Protein AF-A0A5K0V9V8-F1 (afdb_monomer_lite)

Structure (mmCIF, N/CA/C/O backbone):
data_AF-A0A5K0V9V8-F1
#
_entry.id   AF-A0A5K0V9V8-F1
#
loop_
_atom_site.group_PDB
_atom_site.id
_atom_site.type_symbol
_atom_site.label_atom_id
_atom_site.label_alt_id
_atom_site.label_comp_id
_atom_site.label_asym_id
_atom_site.label_entity_id
_atom_site.label_seq_id
_atom_site.pdbx_PDB_ins_code
_atom_site.Cartn_x
_atom_site.Cartn_y
_atom_site.Cartn_z
_atom_site.occupancy
_atom_site.B_iso_or_equiv
_atom_site.auth_seq_id
_atom_site.auth_comp_id
_atom_site.auth_asym_id
_atom_site.auth_atom_id
_atom_site.pdbx_PDB_model_num
ATOM 1 N N . CYS A 1 1 ? -7.429 -8.303 10.689 1.00 82.69 1 CYS A N 1
ATOM 2 C CA . CYS A 1 1 ? -6.438 -7.214 10.606 1.00 82.69 1 CYS A CA 1
ATOM 3 C C . CYS A 1 1 ? -6.188 -6.971 9.125 1.00 82.69 1 CYS A C 1
ATOM 5 O O . CYS A 1 1 ? -5.542 -7.822 8.516 1.00 82.69 1 CYS A O 1
ATOM 7 N N . PRO A 1 2 ? -6.795 -5.937 8.520 1.00 93.62 2 PRO A N 1
ATOM 8 C CA . PRO A 1 2 ? -6.539 -5.619 7.118 1.00 93.62 2 PRO A CA 1
ATOM 9 C C . PRO A 1 2 ? -5.043 -5.300 6.913 1.00 93.62 2 PRO A C 1
ATOM 11 O O . PRO A 1 2 ? -4.322 -5.090 7.889 1.00 93.62 2 PRO A O 1
ATOM 14 N N . THR A 1 3 ? -4.528 -5.333 5.681 1.00 95.38 3 THR A N 1
ATOM 15 C CA . THR A 1 3 ? -3.119 -5.005 5.367 1.00 95.38 3 THR A CA 1
ATOM 16 C C . THR A 1 3 ? -3.025 -4.079 4.158 1.00 95.38 3 THR A C 1
ATOM 18 O O . THR A 1 3 ? -3.530 -4.397 3.090 1.00 95.38 3 THR A O 1
ATOM 21 N N . THR A 1 4 ? -2.341 -2.943 4.305 1.00 96.50 4 THR A N 1
ATOM 22 C CA . THR A 1 4 ? -1.981 -2.055 3.186 1.00 96.50 4 THR A CA 1
ATOM 23 C C . THR A 1 4 ? -0.570 -2.379 2.714 1.00 96.50 4 THR A C 1
ATOM 25 O O . THR A 1 4 ? 0.333 -2.499 3.541 1.00 96.50 4 THR A O 1
ATOM 28 N N . ILE A 1 5 ? -0.362 -2.480 1.398 1.00 97.88 5 ILE A N 1
ATOM 29 C CA . ILE A 1 5 ? 0.952 -2.757 0.802 1.00 97.88 5 ILE A CA 1
ATOM 30 C C . ILE A 1 5 ? 1.328 -1.631 -0.168 1.00 97.88 5 ILE A C 1
ATOM 32 O O . ILE A 1 5 ? 0.547 -1.253 -1.043 1.00 97.88 5 ILE A O 1
ATOM 36 N N . VAL A 1 6 ? 2.552 -1.119 -0.008 1.00 98.31 6 VAL A N 1
ATOM 37 C CA . VAL A 1 6 ? 3.201 -0.169 -0.922 1.00 98.31 6 VAL A CA 1
ATOM 38 C C . VAL A 1 6 ? 4.312 -0.923 -1.661 1.00 98.31 6 VAL A C 1
ATOM 40 O O . VAL A 1 6 ? 5.427 -1.000 -1.139 1.00 98.31 6 VAL A O 1
ATOM 43 N N . PRO A 1 7 ? 4.035 -1.568 -2.812 1.00 98.12 7 PRO A N 1
ATOM 44 C CA . PRO A 1 7 ? 5.033 -2.396 -3.474 1.00 98.12 7 PRO A CA 1
ATOM 45 C C . PRO A 1 7 ? 6.161 -1.546 -4.073 1.00 98.12 7 PRO A C 1
ATOM 47 O O . PRO A 1 7 ? 5.925 -0.526 -4.728 1.00 98.12 7 PRO A O 1
ATOM 50 N N . PHE A 1 8 ? 7.397 -2.001 -3.859 1.00 97.19 8 PHE A N 1
ATOM 51 C CA . PHE A 1 8 ? 8.622 -1.422 -4.408 1.00 97.19 8 PHE A CA 1
ATOM 52 C C . PHE A 1 8 ? 9.213 -2.324 -5.501 1.00 97.19 8 PHE A C 1
ATOM 54 O O . PHE A 1 8 ? 9.382 -1.885 -6.639 1.00 97.19 8 PHE A O 1
ATOM 61 N N . PHE A 1 9 ? 9.469 -3.601 -5.197 1.00 96.62 9 PHE A N 1
ATOM 62 C CA . PHE A 1 9 ? 10.061 -4.558 -6.142 1.00 96.62 9 PHE A CA 1
ATOM 63 C C . PHE A 1 9 ? 9.674 -6.010 -5.834 1.00 96.62 9 PHE A C 1
ATOM 65 O O . PHE A 1 9 ? 9.177 -6.322 -4.753 1.00 96.62 9 PH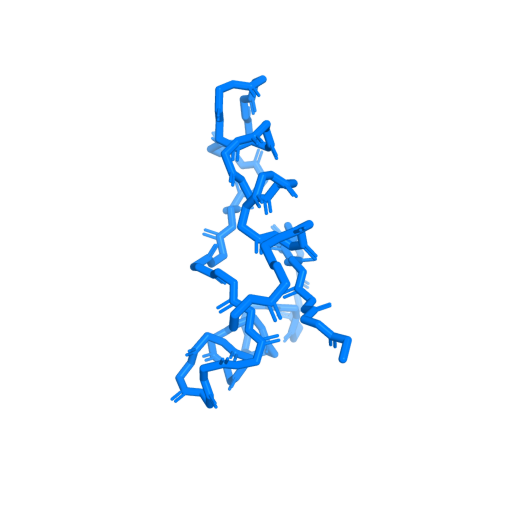E A O 1
ATOM 72 N N . GLY A 1 10 ? 9.963 -6.902 -6.786 1.00 97.25 10 GLY A N 1
ATOM 73 C CA . GLY A 1 10 ? 9.840 -8.345 -6.602 1.00 97.25 10 GLY A CA 1
ATOM 74 C C . GLY A 1 10 ? 8.392 -8.818 -6.500 1.00 97.25 10 GLY A C 1
ATOM 75 O O . GLY A 1 10 ? 7.509 -8.333 -7.207 1.00 97.25 10 GLY A O 1
ATOM 76 N N . ASP A 1 11 ? 8.157 -9.778 -5.612 1.00 98.12 11 ASP A N 1
ATOM 77 C CA . ASP A 1 11 ? 6.857 -10.418 -5.401 1.00 98.12 11 ASP A CA 1
ATOM 78 C C . ASP A 1 11 ? 5.853 -9.542 -4.637 1.00 98.12 11 ASP A C 1
ATOM 80 O O . ASP A 1 11 ? 4.684 -9.904 -4.518 1.00 98.12 11 ASP A O 1
ATOM 84 N N . GLN A 1 12 ? 6.268 -8.362 -4.169 1.00 98.00 12 GLN A N 1
ATOM 85 C CA . GLN A 1 12 ? 5.397 -7.437 -3.447 1.00 98.00 12 GLN A CA 1
ATOM 86 C C . GLN A 1 12 ? 4.159 -7.048 -4.264 1.00 98.00 12 GLN A C 1
ATOM 88 O O . GLN A 1 12 ? 3.082 -6.936 -3.689 1.00 98.00 12 GLN A O 1
ATOM 93 N N . TYR A 1 13 ? 4.282 -6.888 -5.588 1.00 97.62 13 TYR A N 1
ATOM 94 C CA . TYR A 1 13 ? 3.139 -6.598 -6.466 1.00 97.62 13 TYR A CA 1
ATOM 95 C C . TYR A 1 13 ? 2.128 -7.749 -6.471 1.00 97.62 13 TYR A C 1
ATOM 97 O O . TYR A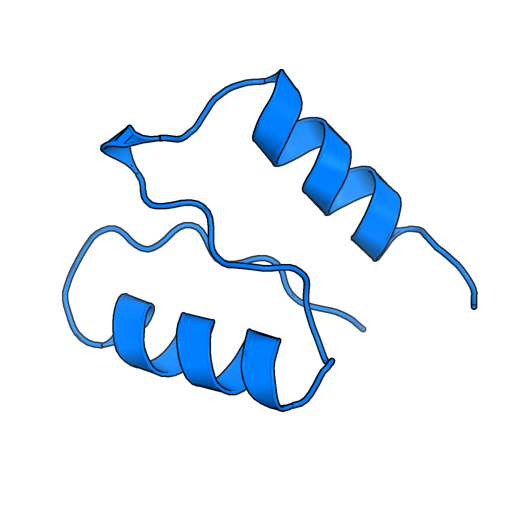 1 13 ? 0.941 -7.532 -6.249 1.00 97.62 13 TYR A O 1
ATOM 105 N N . PHE A 1 14 ? 2.614 -8.985 -6.622 1.00 97.75 14 PHE A N 1
ATOM 106 C CA . PHE A 1 14 ? 1.775 -10.181 -6.586 1.00 97.75 14 PHE A CA 1
ATOM 107 C C . PHE A 1 14 ? 1.032 -10.309 -5.251 1.00 97.75 14 PHE A C 1
ATOM 109 O O . PHE A 1 14 ? -0.172 -10.569 -5.229 1.00 97.75 14 PHE A O 1
ATOM 116 N N . TRP A 1 15 ? 1.730 -10.117 -4.130 1.00 97.25 15 TRP A N 1
ATOM 117 C CA . TRP A 1 15 ? 1.104 -10.215 -2.813 1.00 97.25 15 TRP A CA 1
ATOM 118 C C . TRP A 1 15 ? 0.117 -9.083 -2.544 1.00 97.25 15 TRP A C 1
ATOM 120 O O . TRP A 1 15 ? -0.909 -9.322 -1.907 1.00 97.25 15 TRP A O 1
ATOM 130 N N . ALA A 1 16 ? 0.382 -7.881 -3.054 1.00 97.56 16 ALA A N 1
ATOM 131 C CA . ALA A 1 16 ? -0.541 -6.767 -2.920 1.00 97.56 16 ALA A CA 1
ATOM 132 C C . ALA A 1 16 ? -1.847 -7.000 -3.692 1.00 97.56 16 ALA A C 1
ATOM 134 O O . ALA A 1 16 ? -2.924 -6.795 -3.127 1.00 97.56 16 ALA A O 1
ATOM 135 N N . ASP A 1 17 ? -1.761 -7.532 -4.914 1.00 97.25 17 ASP A N 1
ATOM 136 C CA . ASP A 1 17 ? -2.937 -7.943 -5.687 1.00 97.25 17 ASP A CA 1
ATOM 137 C C . ASP A 1 17 ? -3.727 -9.032 -4.949 1.00 97.25 17 ASP A C 1
ATOM 139 O O . ASP A 1 17 ? -4.939 -8.915 -4.777 1.00 97.25 17 ASP A O 1
ATOM 143 N N . ARG A 1 18 ? -3.048 -10.061 -4.421 1.00 97.81 18 ARG A N 1
ATOM 144 C CA . ARG A 1 18 ? -3.699 -11.139 -3.653 1.00 97.81 18 ARG A CA 1
ATOM 145 C C . ARG A 1 18 ? -4.419 -10.629 -2.403 1.00 97.81 18 ARG A C 1
ATOM 147 O O . ARG A 1 18 ? -5.508 -11.113 -2.099 1.00 97.81 18 ARG A O 1
ATOM 154 N N . VAL A 1 19 ? -3.825 -9.686 -1.673 1.00 96.44 19 VAL A N 1
ATOM 155 C CA . VAL A 1 19 ? -4.435 -9.068 -0.483 1.00 96.44 19 VAL A CA 1
ATOM 156 C C . VAL A 1 19 ? -5.692 -8.287 -0.860 1.00 96.44 19 VAL A C 1
ATOM 158 O O . VAL A 1 19 ? -6.735 -8.469 -0.225 1.00 96.44 19 VAL A O 1
ATOM 161 N N . HIS A 1 20 ? -5.615 -7.477 -1.916 1.00 96.38 20 HIS A N 1
ATOM 162 C CA . HIS A 1 20 ? -6.746 -6.685 -2.385 1.00 96.38 20 HIS A CA 1
ATOM 163 C C . HIS A 1 2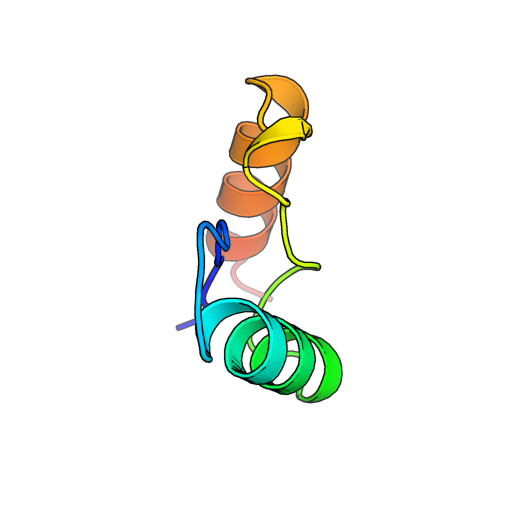0 ? -7.891 -7.564 -2.914 1.00 96.38 20 HIS A C 1
ATOM 165 O O . HIS A 1 20 ? -9.034 -7.407 -2.489 1.00 96.38 20 HIS A O 1
ATOM 171 N N . GLU A 1 21 ? -7.591 -8.549 -3.765 1.00 97.38 21 GLU A N 1
ATOM 172 C CA . GLU A 1 21 ? -8.578 -9.487 -4.326 1.00 97.38 21 GLU A CA 1
ATOM 173 C C . GLU A 1 21 ? -9.317 -10.296 -3.252 1.00 97.38 21 GLU A C 1
ATOM 175 O O . GLU A 1 21 ? -10.479 -10.665 -3.426 1.00 97.38 21 GLU A O 1
ATOM 180 N N . LYS A 1 22 ? -8.647 -10.600 -2.135 1.00 95.81 22 LYS A N 1
ATOM 181 C CA . LYS A 1 22 ? -9.248 -11.310 -1.000 1.00 95.81 22 LYS A CA 1
ATOM 182 C C . LYS A 1 22 ? -10.066 -10.399 -0.083 1.00 95.81 22 LYS A C 1
ATOM 184 O O . LYS A 1 22 ? -10.648 -10.907 0.872 1.00 95.81 22 LYS A O 1
ATOM 189 N N . GLY A 1 23 ? -10.102 -9.091 -0.344 1.00 92.81 23 GLY A N 1
ATOM 190 C CA . GLY A 1 23 ? -10.798 -8.113 0.493 1.00 92.81 23 GLY A CA 1
ATOM 191 C C . GLY A 1 23 ? -10.168 -7.932 1.875 1.00 92.81 23 GLY A C 1
ATOM 192 O O . GLY A 1 23 ? -10.806 -7.397 2.772 1.00 92.81 23 GLY A O 1
ATOM 193 N N . VAL A 1 24 ? -8.921 -8.378 2.071 1.00 93.56 24 VAL A N 1
ATOM 194 C CA . VAL A 1 24 ? -8.211 -8.279 3.360 1.00 93.56 24 VAL A CA 1
ATOM 195 C C . VAL A 1 24 ? -7.279 -7.065 3.412 1.00 93.56 24 VAL A C 1
ATOM 197 O O . VAL A 1 24 ? -6.380 -6.993 4.248 1.00 93.56 24 VAL A O 1
ATOM 200 N N . GLY A 1 25 ? -7.485 -6.100 2.518 1.00 95.06 25 GLY A N 1
ATOM 201 C CA . GLY A 1 25 ? -6.741 -4.852 2.441 1.00 95.06 25 GLY A CA 1
ATOM 202 C C . GLY A 1 25 ? -7.261 -3.936 1.329 1.00 95.06 25 GLY A C 1
ATOM 203 O O . GLY A 1 25 ? -7.975 -4.397 0.430 1.00 95.06 25 GLY A O 1
ATOM 204 N N . PRO A 1 26 ? -6.913 -2.640 1.372 1.00 96.12 26 PRO A N 1
ATOM 205 C CA . PRO A 1 26 ? -7.236 -1.714 0.296 1.00 96.12 26 PRO A CA 1
ATOM 206 C C . PRO A 1 26 ? -6.404 -2.026 -0.958 1.00 96.12 26 PRO A C 1
ATOM 208 O O . PRO A 1 26 ? -5.493 -2.855 -0.935 1.00 96.12 26 PRO A O 1
ATOM 211 N N . ALA A 1 27 ? -6.707 -1.341 -2.062 1.00 96.62 27 ALA A N 1
ATOM 212 C CA . ALA A 1 27 ? -5.904 -1.440 -3.277 1.00 96.62 27 ALA A CA 1
ATOM 213 C C . ALA A 1 27 ? -4.429 -1.060 -3.007 1.00 96.62 27 ALA A C 1
ATOM 215 O O . ALA A 1 27 ? -4.172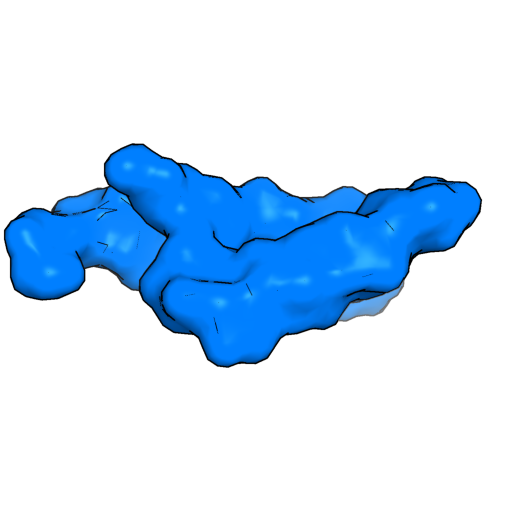 -0.158 -2.198 1.00 96.62 27 ALA A O 1
ATOM 216 N N . PRO A 1 28 ? -3.459 -1.713 -3.678 1.00 97.56 28 PRO A N 1
ATOM 217 C CA . PRO A 1 28 ? -2.047 -1.370 -3.547 1.00 97.56 28 PRO A CA 1
ATOM 218 C C . PRO A 1 28 ? -1.768 0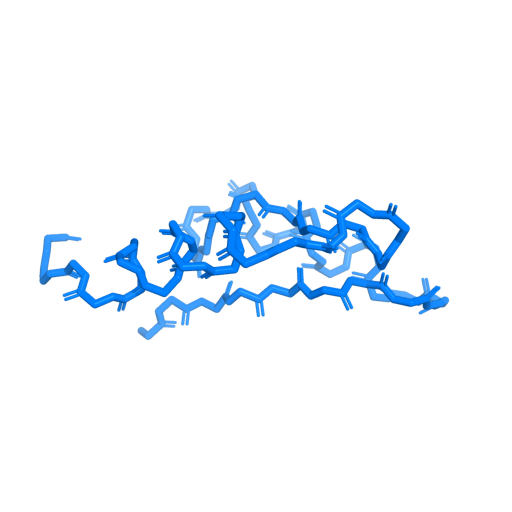.090 -3.896 1.00 97.56 28 PRO A C 1
ATOM 220 O O . PRO A 1 28 ? -2.402 0.667 -4.780 1.00 97.56 28 PRO A O 1
ATOM 223 N N . ILE A 1 29 ? -0.752 0.662 -3.250 1.00 98.38 29 ILE A N 1
ATOM 224 C CA . ILE A 1 29 ? -0.224 1.985 -3.601 1.00 98.38 29 ILE A CA 1
ATOM 225 C C . ILE A 1 29 ? 1.182 1.785 -4.167 1.00 98.38 29 ILE A C 1
ATOM 227 O O . ILE A 1 29 ? 2.121 1.671 -3.381 1.00 98.38 29 ILE A O 1
ATOM 231 N N . PRO A 1 30 ? 1.373 1.716 -5.496 1.00 97.62 30 PRO A N 1
ATOM 232 C CA . PRO A 1 30 ? 2.713 1.622 -6.062 1.00 97.62 30 PRO A CA 1
ATOM 233 C C . PRO A 1 30 ? 3.621 2.736 -5.531 1.00 97.62 30 PRO A C 1
ATOM 235 O O . PRO A 1 30 ? 3.166 3.861 -5.323 1.00 97.62 30 PRO A O 1
ATOM 238 N N . ILE A 1 31 ? 4.908 2.452 -5.314 1.00 97.81 31 ILE A N 1
ATOM 239 C CA . ILE A 1 31 ? 5.834 3.419 -4.695 1.00 97.81 31 ILE A CA 1
ATOM 240 C C . ILE A 1 31 ? 5.857 4.790 -5.397 1.00 97.81 31 ILE A C 1
ATOM 242 O O . ILE A 1 31 ? 5.936 5.824 -4.742 1.00 97.81 31 ILE A O 1
ATOM 246 N N . PHE A 1 32 ? 5.747 4.806 -6.726 1.00 97.56 32 PHE A N 1
ATOM 247 C CA . PHE A 1 32 ? 5.768 6.012 -7.562 1.00 97.56 32 PHE A CA 1
ATOM 248 C C . PHE A 1 32 ? 4.447 6.794 -7.519 1.00 97.56 32 PHE A C 1
ATOM 250 O O . PHE A 1 32 ? 4.355 7.908 -8.026 1.00 97.56 32 PHE A O 1
ATOM 257 N N . GLU A 1 33 ? 3.432 6.210 -6.895 1.00 97.94 33 GLU A N 1
ATOM 258 C CA . GLU A 1 33 ? 2.104 6.766 -6.679 1.00 97.94 33 GLU A CA 1
ATOM 259 C C . GLU A 1 33 ? 1.860 7.142 -5.209 1.00 97.94 33 GLU A C 1
ATOM 261 O O . GLU A 1 33 ? 0.800 7.690 -4.881 1.00 97.94 33 GLU A O 1
ATOM 266 N N . LEU A 1 34 ? 2.824 6.861 -4.322 1.00 98.31 34 LEU A N 1
ATOM 267 C CA . LEU A 1 34 ? 2.716 7.136 -2.897 1.00 98.31 34 LEU A CA 1
ATOM 268 C C . LEU A 1 34 ? 2.588 8.641 -2.645 1.00 98.31 34 LEU A C 1
ATOM 270 O O . LEU A 1 34 ? 3.424 9.448 -3.038 1.00 98.31 34 LEU A O 1
ATOM 274 N N . SER A 1 35 ? 1.525 9.001 -1.939 1.00 98.56 35 SER A N 1
ATOM 275 C CA . SER A 1 35 ? 1.199 10.369 -1.543 1.00 98.56 35 SER A CA 1
ATOM 276 C C . SER A 1 35 ? 0.529 10.356 -0.175 1.00 98.56 35 SER A C 1
ATOM 278 O O . SER A 1 35 ? 0.033 9.315 0.278 1.00 98.56 35 SER A O 1
ATOM 280 N N . VAL A 1 36 ? 0.508 11.516 0.485 1.00 98.56 36 VAL A N 1
ATOM 281 C CA . VAL A 1 36 ? -0.129 11.679 1.798 1.00 98.56 36 VAL A CA 1
ATOM 282 C C . VAL A 1 36 ? -1.604 11.300 1.713 1.00 98.56 36 VAL A C 1
ATOM 284 O O . VAL A 1 36 ? -2.104 10.585 2.577 1.00 98.56 36 VAL A O 1
ATOM 287 N N . GLU A 1 37 ? -2.288 11.707 0.650 1.00 98.56 37 GLU A N 1
ATOM 288 C CA . GLU A 1 37 ? -3.713 11.478 0.426 1.00 98.56 37 GLU A CA 1
ATOM 289 C C . GLU A 1 37 ? -4.028 9.982 0.307 1.00 98.56 37 GLU A C 1
ATOM 291 O O . GLU A 1 37 ? -4.961 9.480 0.945 1.00 98.56 37 GLU A O 1
ATOM 296 N N . ARG A 1 38 ? -3.224 9.249 -0.472 1.00 98.19 38 ARG A N 1
ATOM 297 C CA . ARG A 1 38 ? -3.419 7.810 -0.702 1.00 98.19 38 ARG A CA 1
ATOM 298 C C . ARG A 1 38 ? -3.092 6.993 0.537 1.00 98.19 38 ARG A C 1
ATOM 300 O O . ARG A 1 38 ? -3.900 6.155 0.932 1.00 98.19 38 ARG A O 1
ATOM 307 N N . LEU A 1 39 ? -1.965 7.280 1.192 1.00 98.25 39 LEU A N 1
ATOM 308 C CA . LEU A 1 39 ? -1.594 6.592 2.428 1.00 98.25 39 LEU A CA 1
ATOM 309 C C . LEU A 1 39 ? -2.612 6.867 3.542 1.00 98.25 39 LEU A C 1
ATOM 311 O O . LEU A 1 39 ? -3.034 5.942 4.231 1.00 98.25 39 LEU A O 1
ATOM 315 N N . SER A 1 40 ? -3.064 8.115 3.683 1.00 98.12 40 SER A N 1
ATOM 316 C CA . SER A 1 40 ? -4.072 8.481 4.686 1.00 98.12 40 SER A CA 1
ATOM 317 C C . SER A 1 40 ? -5.407 7.778 4.441 1.00 98.12 40 SER A C 1
ATOM 319 O O . SER A 1 40 ? -6.058 7.349 5.391 1.00 98.12 40 SER A O 1
ATOM 321 N N . SER A 1 41 ? -5.819 7.641 3.179 1.00 97.00 41 SER A N 1
ATOM 322 C CA . SER A 1 41 ? -7.049 6.924 2.819 1.00 97.00 41 SER A CA 1
ATOM 323 C C . SER A 1 41 ? -6.947 5.431 3.131 1.00 97.00 41 SER A C 1
ATOM 325 O O . SER A 1 41 ? -7.875 4.862 3.700 1.00 97.00 41 SER A O 1
ATOM 327 N N . ALA A 1 42 ? -5.798 4.816 2.838 1.00 96.75 42 ALA A N 1
ATOM 328 C CA . ALA A 1 42 ? -5.539 3.427 3.196 1.00 96.75 42 ALA A CA 1
ATOM 329 C C . ALA A 1 42 ? -5.534 3.221 4.720 1.00 96.75 42 ALA A C 1
ATOM 331 O O . ALA A 1 42 ? -6.167 2.294 5.207 1.00 96.75 42 ALA A O 1
ATOM 332 N N . ILE A 1 43 ? -4.919 4.121 5.497 1.00 96.56 43 ILE A N 1
ATOM 333 C CA . ILE A 1 43 ? -4.973 4.066 6.968 1.00 96.56 43 ILE A CA 1
ATOM 334 C C . ILE A 1 43 ? -6.416 4.164 7.475 1.00 96.56 43 ILE A C 1
ATOM 336 O O . ILE A 1 43 ? -6.793 3.400 8.356 1.00 96.56 43 ILE A O 1
A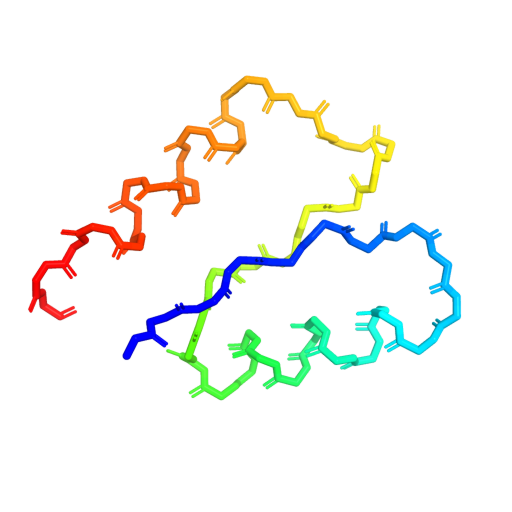TOM 340 N N . LYS A 1 44 ? -7.239 5.062 6.919 1.00 95.88 44 LYS A N 1
ATOM 341 C CA . LYS A 1 44 ? -8.656 5.169 7.303 1.00 95.88 44 LYS A CA 1
ATOM 342 C C . LYS A 1 44 ? -9.419 3.872 7.045 1.00 95.88 44 LYS A C 1
ATOM 344 O O . LYS A 1 44 ? -10.113 3.425 7.944 1.00 95.88 44 LYS A O 1
ATOM 349 N N . PHE A 1 45 ? -9.231 3.252 5.877 1.00 93.88 45 PHE A N 1
ATOM 350 C CA . PHE A 1 45 ? -9.793 1.930 5.575 1.00 93.88 45 PHE A CA 1
ATOM 351 C C . PHE A 1 45 ? -9.364 0.884 6.612 1.00 93.88 45 PHE A C 1
ATOM 353 O O . PHE A 1 45 ? -10.156 0.081 7.075 1.00 93.88 45 PHE A O 1
ATOM 360 N N . MET A 1 46 ? -8.093 0.901 7.005 1.00 94.25 46 MET A N 1
ATOM 361 C CA . MET A 1 46 ? -7.530 -0.080 7.934 1.00 94.25 46 MET A CA 1
ATOM 362 C C . MET A 1 46 ? -8.023 0.074 9.377 1.00 94.25 46 MET A C 1
ATOM 364 O O . MET A 1 46 ? -7.922 -0.870 10.161 1.00 94.25 46 MET A O 1
ATOM 368 N N . LEU A 1 47 ? -8.482 1.275 9.730 1.00 95.06 47 LEU A N 1
ATOM 369 C CA . LEU A 1 47 ? -9.062 1.611 11.027 1.00 95.06 47 LEU A CA 1
ATOM 370 C C . LEU A 1 47 ? -10.587 1.450 11.047 1.00 95.06 47 LEU A C 1
ATOM 372 O O . LEU A 1 47 ? -11.177 1.638 12.111 1.00 95.06 47 LEU A O 1
ATOM 376 N N . ASP A 1 48 ? -11.211 1.145 9.906 1.00 91.00 48 ASP A N 1
ATOM 377 C CA . ASP A 1 48 ? -12.646 0.901 9.823 1.00 91.00 48 ASP A CA 1
ATOM 378 C C . ASP A 1 48 ? -12.996 -0.363 10.634 1.00 91.00 48 ASP A C 1
ATOM 380 O O . ASP A 1 48 ? -12.373 -1.411 10.427 1.00 91.00 48 ASP A O 1
ATOM 384 N N . PRO A 1 49 ? -13.892 -0.267 11.634 1.00 84.88 49 PRO A N 1
ATOM 385 C CA . PRO A 1 49 ? -14.291 -1.413 12.444 1.00 84.88 49 PRO A CA 1
ATOM 386 C C . PRO A 1 49 ? -15.251 -2.376 11.729 1.00 84.88 49 PRO A C 1
ATOM 388 O O . PRO A 1 49 ? -15.476 -3.461 12.274 1.00 84.88 49 PRO A O 1
ATOM 391 N N . GLU A 1 50 ? -15.835 -1.981 10.591 1.00 75.62 50 GLU A N 1
ATOM 392 C CA . GLU A 1 50 ? -16.746 -2.818 9.788 1.00 75.62 50 GLU A CA 1
ATOM 393 C C . GLU A 1 50 ? -16.022 -3.794 8.843 1.00 75.62 50 GLU A C 1
ATOM 395 O O . GLU A 1 50 ? -14.967 -3.445 8.263 1.00 75.62 50 GLU A O 1
#

Sequence (50 aa):
CPTTIVPFFGDQYFWADRVHEKGVGPAPIPIFELSVERLSSAIKFMLDPE

pLDDT: mean 95.83, std 4.18, range [75.62, 98.56]

Foldseek 3Di:
DADEAADDDDCSQVVQVVSCVVVSFPHYQHNVNDDPVVVVVRVVVVPDPD

Secondary structure (DSSP, 8-state):
--------STTHHHHHHHHHHTTSSPPP--GGG--HHHHHHHHHHHT---

Organism: NCBI:txid210225

InterPro domains:
  IPR050426 Glycosyltransferase 28 [PTHR48050] (1-50)

Radius of gyration: 10.49 Å; chains: 1; bounding box: 27×23×20 Å